Protein AF-A0A934HJG0-F1 (afdb_monomer)

Foldseek 3Di:
DPDPAPDKDWDLFDKDWDFQWIWGDDPPWIKIKGWPDDPRKTKDKAWPVVVCVVVVHPTIIIIIGIDDDPPDDDIDMDIDIGD

Nearest PDB structures (foldseek):
  8khv-assembly1_A  TM=6.096E-01  e=1.758E-01  Spirosoma fluviale
  8r75-assembly1_A  TM=5.301E-01  e=1.208E-01  Bacteroides thetaiotaomicron VPI-5482
  8r70-assembly1_B  TM=5.274E-01  e=1.275E-01  Bacteroides thetaiotaomicron VPI-5482
  8r75-assembly2_B  TM=5.276E-01  e=1.855E-01  Bacteroides thetaiotaomicron VPI-5482
  8r72-assembly1_B  TM=5.250E-01  e=2.299E-01  Bacteroides thetaiotaomicron VPI-5482

pLDDT: mean 88.43, std 12.9, range [39.69, 97.38]

Secondary structure (DSSP, 8-state):
---S-S-EE--SS-EEEETTEEEEE-SS-EEEEEEEESTT-EEEEEE-HHHHHHTT-SS--EEEEEEPPTT----EEEEEEE-

Sequence (83 aa):
SPLEIEEAFSPWFPVSAAGNTARIQGQQTSLELKVIEPAGAVFSATALKEACEANQHSDILTRLAVVLPLGTRRFVMHMIPVE

Structure (mmCIF, N/CA/C/O backbone):
data_AF-A0A934HJG0-F1
#
_entry.id   AF-A0A934HJG0-F1
#
loop_
_atom_site.group_PDB
_atom_site.id
_atom_site.type_symbol
_atom_site.label_atom_id
_atom_site.label_alt_id
_atom_site.label_comp_id
_atom_site.label_asym_id
_atom_site.label_entity_id
_atom_site.label_seq_id
_atom_site.pdbx_PDB_ins_code
_atom_site.Cartn_x
_atom_site.Cartn_y
_atom_site.Cartn_z
_atom_site.occupancy
_atom_site.B_iso_or_equiv
_atom_site.auth_seq_id
_atom_site.auth_comp_id
_atom_site.auth_asym_id
_atom_site.auth_atom_id
_atom_site.pdbx_PDB_model_num
ATOM 1 N N . SER A 1 1 ? 13.764 3.400 20.160 1.00 40.78 1 SER A N 1
ATOM 2 C CA . SER A 1 1 ? 13.560 3.812 18.760 1.00 40.78 1 SER A CA 1
ATOM 3 C C . SER A 1 1 ? 12.633 2.812 18.097 1.00 40.78 1 SER A C 1
ATOM 5 O O . SER A 1 1 ? 12.779 1.636 18.422 1.00 40.78 1 SER A O 1
ATOM 7 N N . PRO A 1 2 ? 11.654 3.221 17.272 1.00 39.69 2 PRO A N 1
ATOM 8 C CA . PRO A 1 2 ? 10.831 2.261 16.539 1.00 39.69 2 PRO A CA 1
ATOM 9 C C . PRO A 1 2 ? 11.751 1.428 15.635 1.00 39.69 2 PRO A C 1
ATOM 11 O O . PRO A 1 2 ? 12.698 1.979 15.075 1.00 39.69 2 PRO A O 1
ATOM 14 N N . LEU A 1 3 ? 11.533 0.114 15.555 1.00 42.75 3 LEU A N 1
ATOM 15 C CA . LEU A 1 3 ? 12.279 -0.750 14.636 1.00 42.75 3 LEU A CA 1
ATOM 16 C C . LEU A 1 3 ? 11.852 -0.416 13.204 1.00 42.75 3 LEU A C 1
ATOM 18 O O . LEU A 1 3 ? 10.665 -0.246 12.937 1.00 42.75 3 LEU A O 1
ATOM 22 N N . GLU A 1 4 ? 12.834 -0.252 12.320 1.00 55.34 4 GLU A N 1
ATOM 23 C CA . GLU A 1 4 ? 12.681 0.559 11.109 1.00 55.34 4 GLU A CA 1
ATOM 24 C C . GLU A 1 4 ? 11.851 -0.091 9.994 1.00 55.34 4 GLU A C 1
ATOM 26 O O . GLU A 1 4 ? 11.497 0.631 9.080 1.00 55.34 4 GLU A O 1
ATOM 31 N N . ILE A 1 5 ? 11.525 -1.390 10.072 1.00 54.72 5 ILE A N 1
ATOM 32 C CA . ILE A 1 5 ? 10.470 -2.141 9.346 1.00 54.72 5 ILE A CA 1
ATOM 33 C C . ILE A 1 5 ? 10.684 -3.633 9.690 1.00 54.72 5 ILE A C 1
ATOM 35 O O . ILE A 1 5 ? 11.791 -4.133 9.508 1.00 54.72 5 ILE A O 1
ATOM 39 N N . GLU A 1 6 ? 9.659 -4.360 10.158 1.00 57.19 6 GLU A N 1
ATOM 40 C CA . GLU A 1 6 ? 9.711 -5.839 10.270 1.00 57.19 6 GLU A CA 1
ATOM 41 C C . GLU A 1 6 ? 9.060 -6.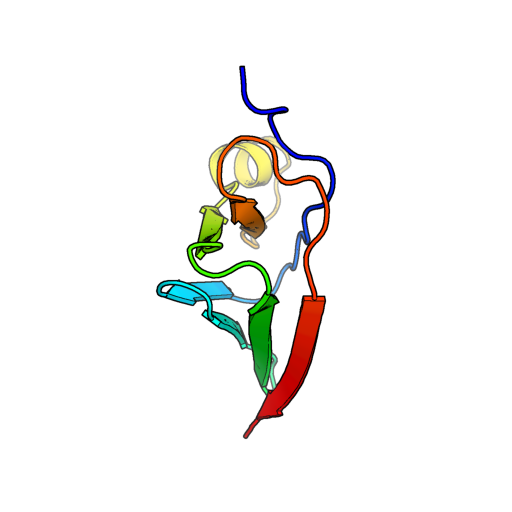541 9.059 1.00 57.19 6 GLU A C 1
ATOM 43 O O . GLU A 1 6 ? 9.488 -7.634 8.701 1.00 57.19 6 GLU A O 1
ATOM 48 N N . GLU A 1 7 ? 8.109 -5.905 8.357 1.00 59.34 7 GLU A N 1
ATOM 49 C CA . GLU A 1 7 ? 7.434 -6.471 7.175 1.00 59.34 7 GLU A CA 1
ATOM 50 C C . GLU A 1 7 ? 7.063 -5.372 6.160 1.00 59.34 7 GLU A C 1
ATOM 52 O O . GLU A 1 7 ? 6.489 -4.341 6.520 1.00 59.34 7 GLU A O 1
ATOM 57 N N . ALA A 1 8 ? 7.394 -5.575 4.880 1.00 68.44 8 ALA A N 1
ATOM 58 C CA . ALA A 1 8 ? 7.018 -4.681 3.784 1.00 68.44 8 ALA A CA 1
ATOM 59 C C . ALA A 1 8 ? 6.685 -5.473 2.514 1.00 68.44 8 ALA A C 1
ATOM 61 O O . ALA A 1 8 ? 7.322 -6.484 2.216 1.00 68.44 8 ALA A O 1
ATOM 62 N N . PHE A 1 9 ? 5.723 -4.974 1.739 1.00 75.00 9 PHE A N 1
ATOM 63 C CA . PHE A 1 9 ? 5.397 -5.492 0.413 1.00 75.00 9 PHE A CA 1
ATOM 64 C C . PHE A 1 9 ? 6.070 -4.626 -0.649 1.00 75.00 9 PHE A C 1
ATOM 66 O O . PHE A 1 9 ? 6.028 -3.400 -0.566 1.00 75.00 9 PHE A O 1
ATOM 73 N N . SER A 1 10 ? 6.650 -5.261 -1.666 1.00 78.06 10 SER A N 1
ATOM 74 C CA . SER A 1 10 ? 7.290 -4.564 -2.787 1.00 78.06 10 SER A CA 1
ATOM 75 C C . SER A 1 10 ? 6.633 -4.958 -4.113 1.00 78.06 10 SER A C 1
ATOM 77 O O . SER A 1 10 ? 7.180 -5.789 -4.839 1.00 78.06 10 SER A O 1
ATOM 79 N N . PRO A 1 11 ? 5.425 -4.452 -4.420 1.00 76.75 11 PRO A N 1
ATOM 80 C CA . PRO A 1 11 ? 4.779 -4.707 -5.700 1.00 76.75 11 PRO A CA 1
ATOM 81 C C . PRO A 1 11 ? 5.389 -3.866 -6.829 1.00 76.75 11 PRO A C 1
ATOM 83 O O . PRO A 1 11 ? 5.745 -2.700 -6.650 1.00 76.75 11 PRO A O 1
ATOM 86 N N . TRP A 1 12 ? 5.418 -4.459 -8.021 1.00 85.56 12 TRP A N 1
ATOM 87 C CA . TRP A 1 12 ? 5.700 -3.771 -9.289 1.00 85.56 12 TRP A CA 1
ATOM 88 C C . TRP A 1 12 ? 4.474 -3.050 -9.867 1.00 85.56 12 TRP A C 1
ATOM 90 O O . TRP A 1 12 ? 4.566 -2.349 -10.868 1.00 85.56 12 TRP A O 1
ATOM 100 N N . PHE A 1 13 ? 3.311 -3.234 -9.243 1.00 90.12 13 PHE A N 1
ATOM 101 C CA . PHE A 1 13 ? 2.079 -2.545 -9.599 1.00 90.12 13 PHE A CA 1
ATOM 102 C C . PHE A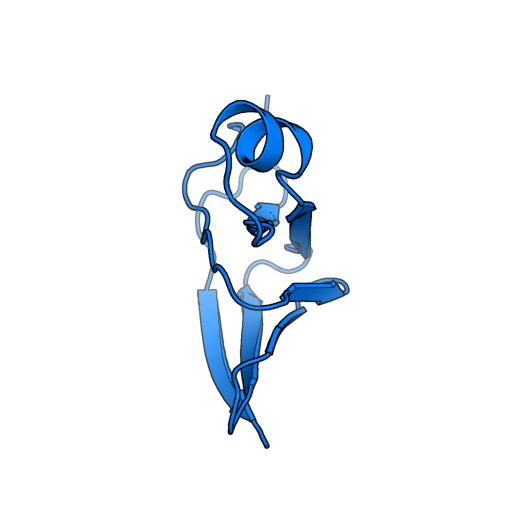 1 13 ? 1.997 -1.177 -8.913 1.00 90.12 13 PHE A C 1
ATOM 104 O O . PHE A 1 13 ? 2.555 -1.017 -7.824 1.00 90.12 13 PHE A O 1
ATOM 111 N N . PRO A 1 14 ? 1.262 -0.205 -9.486 1.00 91.94 14 PRO A N 1
ATOM 112 C CA . PRO A 1 14 ? 1.027 1.074 -8.832 1.00 91.94 14 PRO A CA 1
ATOM 113 C C . PRO A 1 14 ? 0.396 0.895 -7.448 1.00 91.94 14 PRO A C 1
ATOM 115 O O . PRO A 1 14 ? -0.559 0.131 -7.280 1.00 91.94 14 PRO A O 1
ATOM 118 N N . VAL A 1 15 ? 0.917 1.632 -6.467 1.00 94.31 15 VAL A N 1
ATOM 119 C CA . VAL A 1 15 ? 0.427 1.625 -5.085 1.00 94.31 15 VAL A CA 1
ATOM 120 C C . VAL A 1 15 ? 0.085 3.038 -4.647 1.00 94.31 15 VAL A C 1
ATOM 122 O O . VAL A 1 15 ? 0.855 3.970 -4.868 1.00 94.31 15 VAL A O 1
ATOM 125 N N . SER A 1 16 ? -1.040 3.183 -3.956 1.00 95.00 16 SER A N 1
ATOM 126 C CA . SER A 1 16 ? -1.402 4.399 -3.226 1.00 95.00 16 SER A CA 1
ATOM 127 C C . SER A 1 16 ? -1.729 4.063 -1.774 1.00 95.00 16 SER A C 1
ATOM 129 O O . SER A 1 16 ? -2.351 3.034 -1.518 1.00 95.00 16 SER A O 1
ATOM 131 N N . ALA A 1 17 ? -1.361 4.931 -0.833 1.00 95.88 17 ALA A N 1
ATOM 132 C CA . ALA A 1 17 ? -1.661 4.779 0.589 1.00 95.88 17 ALA A CA 1
ATOM 133 C C . ALA A 1 17 ? -2.336 6.044 1.139 1.00 95.88 17 ALA A C 1
ATOM 135 O O . ALA A 1 17 ? -1.921 7.159 0.826 1.00 95.88 17 ALA A O 1
ATOM 136 N N . ALA A 1 18 ? -3.364 5.862 1.967 1.00 96.62 18 ALA A N 1
ATOM 137 C CA . ALA A 1 18 ? -4.084 6.923 2.659 1.00 96.62 18 ALA A CA 1
ATOM 138 C C . ALA A 1 18 ? -4.494 6.443 4.060 1.00 96.62 18 ALA A C 1
ATOM 140 O O . ALA A 1 18 ? -5.386 5.606 4.221 1.00 96.62 18 ALA A O 1
ATOM 141 N N . GLY A 1 19 ? -3.835 6.977 5.092 1.00 96.50 19 GLY A N 1
ATOM 142 C CA . GLY A 1 19 ? -4.084 6.575 6.477 1.00 96.50 19 GLY A CA 1
ATOM 143 C C . GLY A 1 19 ? -3.866 5.074 6.672 1.00 96.50 19 GLY A C 1
ATOM 144 O O . GLY A 1 19 ? -2.813 4.551 6.325 1.00 96.50 19 GLY A O 1
ATOM 145 N N . ASN A 1 20 ? -4.861 4.370 7.211 1.00 96.56 20 ASN A N 1
ATOM 146 C CA . ASN A 1 20 ? -4.806 2.924 7.453 1.00 96.56 20 ASN A CA 1
ATOM 147 C C . ASN A 1 20 ? -5.20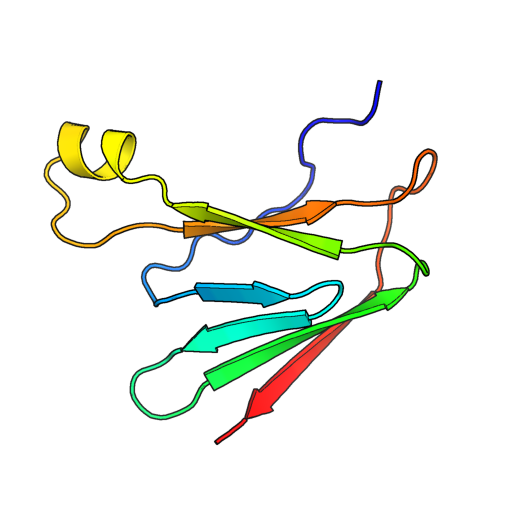5 2.063 6.242 1.00 96.56 20 ASN A C 1
ATOM 149 O O . ASN A 1 20 ? -5.396 0.858 6.402 1.00 96.56 20 ASN A O 1
ATOM 153 N N . THR A 1 21 ? -5.371 2.663 5.062 1.00 97.38 21 THR A N 1
ATOM 154 C CA . THR A 1 21 ? -5.762 1.962 3.834 1.00 97.38 21 THR A CA 1
ATOM 155 C C . THR A 1 21 ? -4.694 2.138 2.757 1.00 97.38 21 THR A C 1
ATOM 157 O O . THR A 1 21 ? -4.137 3.223 2.592 1.00 97.38 21 THR A O 1
ATOM 160 N N . ALA A 1 22 ? -4.404 1.078 2.014 1.00 97.25 22 ALA A N 1
ATOM 161 C CA . ALA A 1 22 ? -3.580 1.112 0.816 1.00 97.25 22 ALA A CA 1
ATOM 162 C C . ALA A 1 22 ? -4.273 0.359 -0.320 1.00 97.25 22 ALA A C 1
ATOM 164 O O . ALA A 1 22 ? -5.040 -0.570 -0.086 1.00 97.25 22 ALA A O 1
ATOM 165 N N . ARG A 1 23 ? -4.000 0.756 -1.559 1.00 96.75 23 ARG A N 1
ATOM 166 C CA . ARG A 1 23 ? -4.540 0.128 -2.766 1.00 96.75 23 ARG A CA 1
ATOM 167 C C . ARG A 1 23 ? -3.391 -0.237 -3.688 1.00 96.75 23 ARG A C 1
ATOM 169 O O . ARG A 1 23 ? -2.544 0.608 -3.970 1.00 96.75 23 ARG A O 1
ATOM 176 N N . ILE A 1 24 ? -3.386 -1.482 -4.152 1.00 95.44 24 ILE A N 1
ATOM 177 C CA . ILE A 1 24 ? -2.494 -1.979 -5.200 1.00 95.44 24 ILE A CA 1
ATOM 178 C C . ILE A 1 24 ? -3.335 -2.143 -6.465 1.00 95.44 24 ILE A C 1
ATOM 180 O O . ILE A 1 24 ? -4.286 -2.926 -6.481 1.00 95.44 24 ILE A O 1
ATOM 184 N N . GLN A 1 25 ? -3.009 -1.392 -7.514 1.00 94.44 25 GLN A N 1
ATOM 185 C CA . GLN A 1 25 ? -3.764 -1.392 -8.764 1.00 94.44 25 GLN A CA 1
ATOM 186 C C . GLN A 1 25 ? -3.240 -2.487 -9.702 1.00 94.44 25 GLN A C 1
ATOM 188 O O . GLN A 1 25 ? -2.204 -2.326 -10.343 1.00 94.44 25 GLN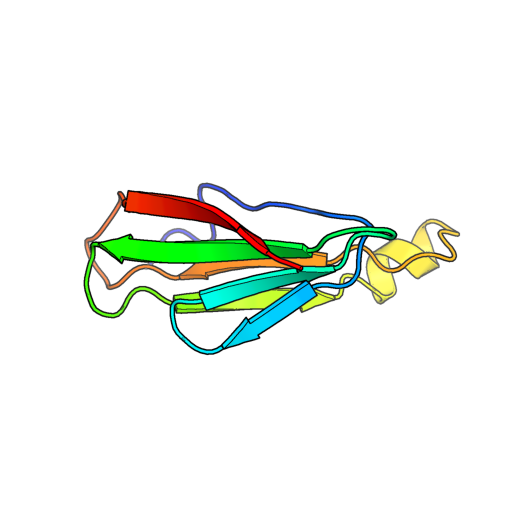 A O 1
ATOM 193 N N . GLY A 1 26 ? -3.963 -3.601 -9.802 1.00 90.94 26 GLY A N 1
ATOM 194 C CA . GLY A 1 26 ? -3.728 -4.603 -10.838 1.00 90.94 26 GLY A CA 1
ATOM 195 C C . GLY A 1 26 ? -4.340 -4.197 -12.184 1.00 90.94 26 GLY A C 1
ATOM 196 O O . GLY A 1 26 ? -5.024 -3.179 -12.304 1.00 90.94 26 GLY A O 1
ATOM 197 N N . GLN A 1 27 ? -4.108 -5.020 -13.210 1.00 90.00 27 GLN A N 1
ATOM 198 C CA . GLN A 1 27 ? -4.598 -4.754 -14.572 1.00 90.00 27 GLN A CA 1
ATOM 199 C C . GLN A 1 27 ? -6.120 -4.917 -14.718 1.00 90.00 27 GLN A C 1
ATOM 201 O O . GLN A 1 27 ? -6.725 -4.246 -15.545 1.00 90.00 27 GLN A O 1
ATOM 206 N N . GLN A 1 28 ? -6.731 -5.818 -13.941 1.00 91.44 28 GLN A N 1
ATOM 207 C CA . GLN A 1 28 ? -8.159 -6.165 -14.044 1.00 91.44 28 GLN A CA 1
ATOM 208 C C . GLN A 1 28 ? -8.944 -5.896 -12.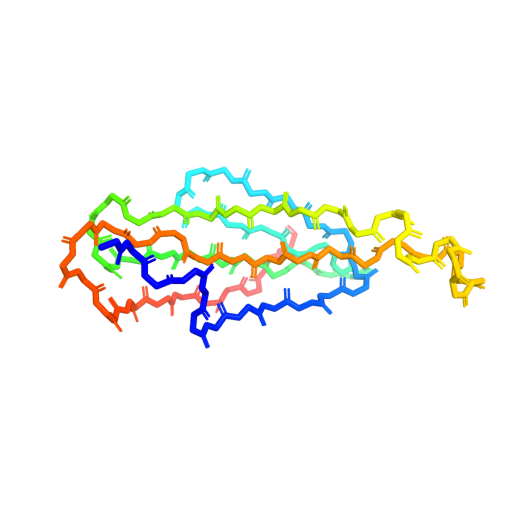758 1.00 91.44 28 GLN A C 1
ATOM 210 O O . GLN A 1 28 ? -10.151 -5.711 -12.800 1.00 91.44 28 GLN A O 1
ATOM 215 N N . THR A 1 29 ? -8.264 -5.898 -11.617 1.00 93.44 29 THR A N 1
ATOM 216 C CA . THR A 1 29 ? -8.844 -5.671 -10.293 1.00 93.44 29 THR A CA 1
ATOM 217 C C . THR A 1 29 ? -7.801 -4.971 -9.437 1.00 93.44 29 THR A C 1
ATOM 219 O O . THR A 1 29 ? -6.603 -5.014 -9.736 1.00 93.44 29 THR A O 1
ATOM 222 N N . SER A 1 30 ? -8.239 -4.310 -8.376 1.00 95.06 30 SER A N 1
ATOM 223 C CA . SER A 1 30 ? -7.348 -3.799 -7.345 1.00 95.06 30 SER A CA 1
ATOM 224 C C . SER A 1 30 ? -7.412 -4.659 -6.099 1.00 95.06 30 SER A C 1
ATOM 226 O O . SER A 1 30 ? -8.425 -5.280 -5.797 1.00 95.06 30 SER A O 1
ATOM 228 N N . LEU A 1 31 ? -6.330 -4.642 -5.333 1.00 95.69 31 LEU A N 1
ATOM 229 C CA . LEU A 1 31 ? -6.335 -5.153 -3.974 1.00 95.69 31 LEU A CA 1
ATOM 230 C C . LEU A 1 31 ? -6.370 -3.966 -3.017 1.00 95.69 31 LEU A C 1
ATOM 232 O O . LEU A 1 31 ? -5.453 -3.142 -3.023 1.00 95.69 31 LEU A O 1
ATOM 236 N N . GLU A 1 32 ? -7.417 -3.877 -2.205 1.00 97.19 32 GLU A N 1
ATOM 237 C CA . GLU A 1 32 ? -7.458 -2.968 -1.066 1.00 97.19 32 GLU A CA 1
ATOM 238 C C . GLU A 1 32 ? -6.902 -3.677 0.172 1.00 97.19 32 GLU A C 1
ATOM 240 O O . GLU A 1 32 ? -7.265 -4.810 0.495 1.00 97.19 32 GLU A O 1
ATOM 245 N N . LEU A 1 33 ? -6.003 -2.993 0.867 1.00 96.56 33 LEU A N 1
ATOM 246 C CA . LEU A 1 33 ? -5.396 -3.408 2.118 1.00 96.56 33 LEU A CA 1
ATOM 247 C C . LEU A 1 33 ? -5.842 -2.439 3.202 1.00 96.56 33 LEU A C 1
ATOM 249 O O . LEU A 1 33 ? -5.681 -1.228 3.051 1.00 96.56 33 LEU A O 1
ATOM 253 N N . LYS A 1 34 ? -6.359 -2.955 4.314 1.00 97.38 34 LYS A N 1
ATOM 254 C CA . LYS A 1 34 ? -6.819 -2.124 5.428 1.00 97.38 34 LYS A CA 1
ATOM 255 C C . LYS A 1 34 ? -6.301 -2.655 6.751 1.00 97.38 34 LYS A C 1
ATOM 257 O O . LYS A 1 34 ? -6.612 -3.787 7.122 1.00 97.38 34 LYS A O 1
ATOM 262 N N . VAL A 1 35 ? -5.550 -1.833 7.479 1.00 96.06 35 VAL A N 1
ATOM 263 C CA . VAL A 1 35 ? -5.156 -2.149 8.856 1.00 96.06 35 VAL A CA 1
ATOM 264 C C . VAL A 1 35 ? -6.346 -1.886 9.773 1.00 96.06 35 VAL A C 1
ATOM 266 O O . VAL A 1 35 ? -6.882 -0.775 9.822 1.00 96.06 35 VAL A O 1
ATOM 269 N N . ILE A 1 36 ? -6.780 -2.934 10.467 1.00 97.25 36 ILE A N 1
ATOM 270 C CA . ILE A 1 36 ? -7.931 -2.922 11.373 1.00 97.25 36 ILE A CA 1
ATOM 271 C C . ILE A 1 36 ? -7.474 -2.593 12.794 1.00 97.25 36 ILE A C 1
ATOM 273 O O . ILE A 1 36 ? -8.064 -1.742 13.454 1.00 97.25 36 ILE A O 1
ATOM 277 N N . GLU A 1 37 ? -6.379 -3.216 13.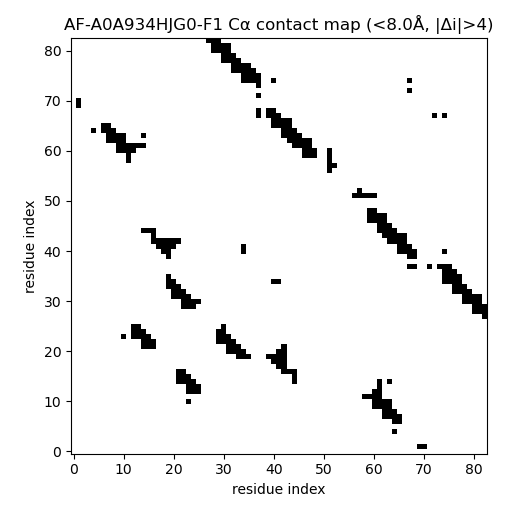229 1.00 94.62 37 GLU A N 1
ATOM 278 C CA . GLU A 1 37 ? -5.756 -2.991 14.533 1.00 94.62 37 GLU A CA 1
ATOM 279 C C . GLU A 1 37 ? -4.225 -2.990 14.397 1.00 94.62 37 GLU A C 1
ATOM 281 O O . GLU A 1 37 ? -3.701 -3.719 13.554 1.00 94.62 37 GLU A O 1
ATOM 286 N N . PRO A 1 38 ? -3.487 -2.224 15.219 1.00 94.50 38 PRO A N 1
ATOM 287 C CA . PRO A 1 38 ? -3.986 -1.299 16.236 1.00 94.50 38 PRO A CA 1
ATOM 288 C C . PRO A 1 38 ? -4.547 -0.010 15.615 1.00 94.50 38 PRO A C 1
ATOM 290 O O . PRO A 1 38 ? -4.192 0.380 14.501 1.00 94.50 38 PRO A O 1
ATOM 293 N N . ALA A 1 39 ? -5.380 0.702 16.373 1.00 93.69 39 ALA A N 1
ATOM 294 C CA . ALA A 1 39 ? -5.770 2.058 16.006 1.00 93.69 39 ALA A CA 1
ATOM 295 C C . ALA A 1 39 ? -4.531 2.966 15.892 1.00 93.69 39 ALA A C 1
ATOM 297 O O . ALA A 1 39 ? -3.607 2.884 16.702 1.00 93.69 39 ALA A O 1
ATOM 298 N N . GLY A 1 40 ? -4.515 3.839 14.884 1.00 91.88 40 GLY A N 1
ATOM 299 C CA . GLY A 1 40 ? -3.389 4.736 14.612 1.00 91.88 40 GLY A CA 1
ATOM 300 C C . GLY A 1 40 ? -2.254 4.116 13.792 1.00 91.88 40 GLY A C 1
ATOM 301 O O . GLY A 1 40 ? -1.316 4.833 13.455 1.00 91.88 40 GLY A O 1
ATOM 302 N N . ALA A 1 41 ? -2.332 2.829 13.432 1.00 94.81 41 ALA A N 1
ATOM 303 C CA . ALA A 1 41 ? -1.465 2.277 12.398 1.00 94.81 41 ALA A CA 1
ATOM 304 C C . ALA A 1 41 ? -1.830 2.854 11.022 1.00 94.81 41 ALA A C 1
ATOM 306 O O . ALA A 1 41 ? -3.008 2.972 10.675 1.00 94.81 41 ALA A O 1
ATOM 307 N N . VAL A 1 42 ? -0.812 3.206 10.239 1.00 95.69 42 VAL A N 1
ATOM 308 C CA . VAL A 1 42 ? -0.968 3.804 8.906 1.00 95.69 42 VAL A CA 1
ATOM 309 C C . VAL A 1 42 ? -0.045 3.136 7.899 1.00 95.69 42 VAL A C 1
ATOM 311 O O . VAL A 1 42 ? 0.975 2.562 8.268 1.00 95.69 42 VAL A O 1
ATOM 314 N N . PHE A 1 43 ? -0.377 3.224 6.618 1.00 95.12 43 PHE A N 1
ATOM 315 C CA . PHE A 1 43 ? 0.512 2.812 5.544 1.00 95.12 43 PHE A CA 1
ATOM 316 C C . PHE A 1 43 ? 1.455 3.944 5.137 1.00 95.12 43 PHE A C 1
ATOM 318 O O . PHE A 1 43 ? 1.070 5.110 5.071 1.00 95.12 43 PHE A O 1
ATOM 325 N N . SER A 1 44 ? 2.682 3.565 4.798 1.00 93.94 44 SER A N 1
ATOM 326 C CA . SER A 1 44 ? 3.652 4.391 4.086 1.00 93.94 44 SER A CA 1
ATOM 327 C C . SER A 1 44 ? 3.992 3.721 2.758 1.00 93.94 44 SER A C 1
ATOM 329 O O . SER A 1 44 ? 4.239 2.514 2.725 1.00 93.94 44 SER A O 1
ATOM 331 N N . ALA A 1 45 ? 3.993 4.491 1.671 1.00 93.81 45 ALA A N 1
ATOM 332 C CA . ALA A 1 45 ? 4.342 4.024 0.336 1.00 93.81 45 ALA A CA 1
ATOM 333 C C . ALA A 1 45 ? 5.508 4.856 -0.209 1.00 93.81 45 ALA A C 1
ATOM 335 O O . ALA A 1 45 ? 5.374 6.063 -0.409 1.00 93.81 45 ALA A O 1
ATOM 336 N N . THR A 1 46 ? 6.641 4.203 -0.465 1.00 93.31 46 THR A N 1
ATOM 337 C CA . THR A 1 46 ? 7.863 4.851 -0.955 1.00 93.31 46 THR A CA 1
ATOM 338 C C . THR A 1 46 ? 8.263 4.263 -2.299 1.00 93.31 46 THR A C 1
ATOM 340 O O . THR A 1 46 ? 8.638 3.094 -2.384 1.00 93.31 46 THR A O 1
ATOM 343 N N . ALA A 1 47 ? 8.215 5.077 -3.353 1.00 92.19 47 ALA A N 1
ATOM 344 C CA . ALA A 1 47 ? 8.736 4.703 -4.662 1.00 92.19 47 ALA A CA 1
ATOM 345 C C . ALA A 1 47 ? 10.267 4.578 -4.609 1.00 92.19 47 ALA A C 1
ATOM 347 O O . ALA A 1 47 ? 10.962 5.516 -4.224 1.00 92.19 47 ALA A O 1
ATOM 348 N N . LEU A 1 48 ? 10.803 3.437 -5.032 1.00 92.50 48 LEU A N 1
ATOM 349 C CA . LEU A 1 48 ? 12.239 3.145 -5.036 1.00 92.50 48 LEU A CA 1
ATOM 350 C C . LEU A 1 48 ? 12.883 3.522 -6.378 1.00 92.50 48 LEU A C 1
ATOM 352 O O . LEU A 1 48 ? 13.668 2.762 -6.938 1.00 92.50 48 LEU A O 1
ATOM 356 N N . LYS A 1 49 ? 12.532 4.701 -6.904 1.00 92.00 49 LYS A N 1
ATOM 357 C CA . LYS A 1 49 ? 12.886 5.137 -8.263 1.00 92.00 49 LYS A CA 1
ATOM 358 C C . LYS A 1 49 ? 14.395 5.101 -8.524 1.00 92.00 49 LYS A C 1
ATOM 360 O O . LYS A 1 49 ? 14.820 4.479 -9.489 1.00 92.00 49 LYS A O 1
ATOM 365 N N . GLU A 1 50 ? 15.191 5.691 -7.636 1.00 91.12 50 GLU A N 1
ATOM 366 C CA . GLU A 1 50 ? 16.655 5.742 -7.778 1.00 91.12 50 GLU A CA 1
ATOM 367 C C . GLU A 1 50 ? 17.279 4.338 -7.813 1.00 91.12 50 GLU A C 1
ATOM 369 O O . GLU A 1 50 ? 18.176 4.063 -8.608 1.00 91.12 50 GLU A O 1
ATOM 374 N N . ALA A 1 51 ? 16.767 3.419 -6.987 1.00 89.69 51 ALA A N 1
ATOM 375 C CA . ALA A 1 51 ? 17.233 2.037 -6.965 1.00 89.69 51 ALA A CA 1
ATOM 376 C C . ALA A 1 51 ? 16.842 1.285 -8.248 1.00 89.69 51 ALA A C 1
ATOM 378 O O . ALA A 1 51 ? 17.658 0.537 -8.781 1.00 89.69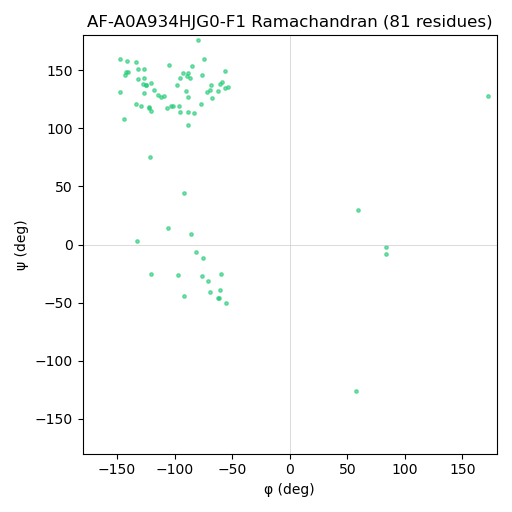 51 ALA A O 1
ATOM 379 N N . CYS A 1 52 ? 15.627 1.488 -8.766 1.00 91.94 52 CYS A N 1
ATOM 380 C CA . CYS A 1 52 ? 15.197 0.913 -10.043 1.00 91.94 52 CYS A CA 1
ATOM 381 C C . CYS A 1 52 ? 16.054 1.426 -11.209 1.00 91.94 52 CYS A C 1
ATOM 383 O O . CYS A 1 52 ? 16.545 0.621 -11.999 1.00 91.94 52 CYS A O 1
ATOM 385 N N . GLU A 1 53 ? 16.305 2.736 -11.273 1.00 92.38 53 GLU A N 1
ATOM 386 C CA . GLU A 1 53 ? 17.135 3.363 -12.309 1.00 92.38 53 GLU A CA 1
ATOM 387 C C . GLU A 1 53 ? 18.579 2.842 -12.282 1.00 92.38 53 GLU A C 1
ATOM 389 O O . GLU A 1 53 ? 19.110 2.448 -13.322 1.00 92.38 53 GLU A O 1
ATOM 394 N N . ALA A 1 54 ? 19.193 2.748 -11.097 1.00 93.62 54 ALA A N 1
ATOM 395 C CA . ALA A 1 54 ? 20.545 2.205 -10.932 1.00 93.62 54 ALA A CA 1
ATOM 396 C C . ALA A 1 54 ? 20.673 0.744 -11.404 1.00 93.62 54 ALA A C 1
ATOM 398 O O . ALA A 1 54 ? 21.759 0.309 -11.788 1.00 93.62 54 ALA A O 1
ATOM 399 N N . ASN A 1 55 ? 19.565 -0.001 -11.401 1.00 91.44 55 ASN A N 1
ATOM 400 C CA . ASN A 1 55 ? 19.492 -1.401 -11.815 1.00 91.44 55 ASN A CA 1
ATOM 401 C C . ASN A 1 55 ? 18.821 -1.592 -13.187 1.00 91.44 55 ASN A C 1
ATOM 403 O O . ASN A 1 55 ? 18.474 -2.713 -13.542 1.00 91.44 55 ASN A O 1
ATOM 407 N N . GLN A 1 56 ? 18.657 -0.520 -13.973 1.00 91.38 56 GLN A N 1
ATOM 408 C CA . GLN A 1 56 ? 18.104 -0.564 -15.335 1.00 91.38 56 GLN A CA 1
ATOM 409 C C . GLN A 1 56 ? 16.680 -1.147 -15.420 1.00 91.38 56 GLN A C 1
ATOM 411 O O . GLN A 1 56 ? 16.289 -1.713 -16.441 1.00 91.38 56 GLN A O 1
ATOM 416 N N . HIS A 1 57 ? 15.881 -0.986 -14.364 1.00 89.44 57 HIS A N 1
ATOM 417 C CA . HIS A 1 57 ? 14.463 -1.329 -14.383 1.00 89.44 57 HIS A CA 1
ATOM 418 C C . HIS A 1 57 ? 13.632 -0.140 -14.872 1.00 89.44 57 HIS A C 1
ATOM 420 O O . HIS A 1 57 ? 13.731 0.960 -14.333 1.00 89.44 57 HIS A O 1
ATOM 426 N N . SER A 1 58 ? 12.794 -0.372 -15.886 1.00 84.25 58 SER A N 1
ATOM 427 C CA . SER A 1 58 ? 11.855 0.628 -16.413 1.00 84.25 58 SER A CA 1
ATOM 428 C C . SER A 1 58 ? 10.630 0.830 -15.521 1.00 84.25 58 SER A C 1
ATOM 430 O O . SER A 1 58 ? 10.041 1.909 -15.523 1.00 84.25 58 SER A O 1
ATOM 432 N N . ASP A 1 59 ? 10.254 -0.199 -14.762 1.00 87.50 59 ASP A N 1
ATOM 433 C CA . ASP A 1 59 ? 9.135 -0.155 -13.826 1.00 87.50 59 ASP A CA 1
ATOM 434 C C . ASP A 1 59 ? 9.587 0.332 -12.443 1.00 87.50 59 ASP A C 1
ATOM 436 O O . ASP A 1 59 ? 10.706 0.062 -11.997 1.00 87.50 59 ASP A O 1
ATOM 440 N N . ILE A 1 60 ? 8.698 1.039 -11.739 1.00 89.31 60 ILE A N 1
ATOM 441 C CA . ILE A 1 60 ? 8.978 1.587 -10.407 1.00 89.31 60 ILE A CA 1
ATOM 442 C C . ILE A 1 60 ? 8.469 0.622 -9.338 1.00 89.31 60 ILE A C 1
ATOM 444 O O . ILE A 1 60 ? 7.264 0.451 -9.153 1.00 89.31 60 ILE A O 1
ATOM 448 N N . LEU A 1 61 ? 9.398 0.053 -8.573 1.00 92.62 61 LEU A N 1
ATOM 449 C CA . LEU A 1 61 ? 9.085 -0.712 -7.373 1.00 92.62 61 LEU A CA 1
ATOM 450 C C . LEU A 1 61 ? 8.630 0.237 -6.261 1.00 92.62 61 LEU A C 1
ATOM 452 O O . LEU A 1 61 ? 9.311 1.220 -5.961 1.00 92.62 61 LEU A O 1
ATOM 456 N N . THR A 1 62 ? 7.512 -0.067 -5.606 1.00 92.25 62 THR A N 1
ATOM 457 C CA . THR A 1 62 ? 7.065 0.698 -4.433 1.00 92.25 62 THR A CA 1
ATOM 458 C C . THR A 1 62 ? 7.218 -0.141 -3.180 1.00 92.25 62 THR A C 1
ATOM 460 O O . THR A 1 62 ? 6.705 -1.249 -3.121 1.00 92.25 62 THR A O 1
ATOM 463 N N . ARG A 1 63 ? 7.888 0.385 -2.155 1.00 92.81 63 ARG A N 1
ATOM 464 C CA . ARG A 1 63 ? 7.891 -0.210 -0.818 1.00 92.81 63 ARG A CA 1
ATOM 465 C C . ARG A 1 63 ? 6.638 0.241 -0.078 1.00 92.81 63 ARG A C 1
ATOM 467 O O . ARG A 1 63 ? 6.523 1.418 0.253 1.00 92.81 63 ARG A O 1
ATOM 474 N N . LEU A 1 64 ? 5.736 -0.689 0.202 1.00 93.31 64 LEU A N 1
ATOM 475 C CA . LEU A 1 64 ? 4.565 -0.478 1.045 1.00 93.31 64 LEU A CA 1
ATOM 476 C C . LEU A 1 64 ? 4.830 -1.056 2.439 1.00 93.31 64 LEU A C 1
ATOM 478 O O . LEU A 1 64 ? 5.068 -2.255 2.580 1.00 93.31 64 LEU A O 1
ATOM 482 N N . ALA A 1 65 ? 4.783 -0.209 3.463 1.00 92.75 65 ALA A N 1
ATOM 483 C CA . ALA A 1 65 ? 5.038 -0.575 4.854 1.00 92.75 65 ALA A CA 1
ATOM 484 C C . ALA A 1 65 ? 3.885 -0.140 5.765 1.00 92.75 65 ALA A C 1
ATOM 486 O O . ALA A 1 65 ? 3.231 0.870 5.503 1.00 92.75 65 ALA A O 1
ATOM 487 N N . VAL A 1 66 ? 3.673 -0.870 6.862 1.00 93.06 66 VAL A N 1
ATOM 488 C CA . VAL A 1 66 ? 2.772 -0.452 7.945 1.00 93.06 66 VAL A CA 1
ATOM 489 C C . VAL A 1 66 ? 3.593 0.230 9.035 1.00 93.06 66 VAL A C 1
ATOM 491 O O . VAL A 1 66 ? 4.477 -0.373 9.639 1.00 93.06 66 VAL A O 1
ATOM 494 N N . VAL A 1 67 ? 3.288 1.493 9.306 1.00 93.56 67 VAL A N 1
ATOM 495 C CA . VAL A 1 67 ? 3.846 2.258 10.419 1.00 93.56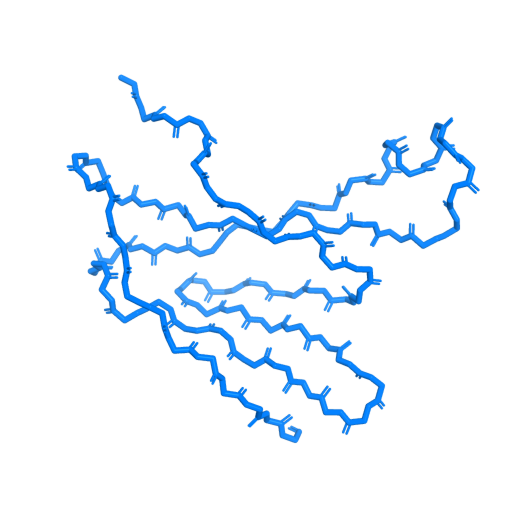 67 VAL A CA 1
ATOM 496 C C . VAL A 1 67 ? 2.965 2.030 11.639 1.00 93.56 67 VAL A C 1
ATOM 498 O O . VAL A 1 67 ? 1.798 2.426 11.663 1.00 93.56 67 VAL A O 1
ATOM 501 N N . LEU A 1 68 ? 3.527 1.372 12.653 1.00 93.12 68 LEU A N 1
ATOM 502 C CA . LEU A 1 68 ? 2.818 1.044 13.885 1.00 93.12 68 LEU A CA 1
ATOM 503 C C . LEU A 1 68 ? 3.006 2.126 14.959 1.00 93.12 68 LEU A C 1
ATOM 505 O O . LEU A 1 68 ? 4.087 2.715 15.060 1.00 93.12 68 LEU A O 1
ATOM 509 N N . PRO A 1 69 ? 1.998 2.350 15.822 1.00 91.38 69 PRO A N 1
ATOM 510 C CA . PRO A 1 69 ? 2.162 3.147 17.030 1.00 91.38 69 PRO A CA 1
ATOM 511 C C . PRO A 1 69 ? 3.278 2.604 17.932 1.00 91.38 69 PRO A C 1
ATOM 513 O O . PRO A 1 69 ? 3.513 1.392 18.005 1.00 91.38 69 PRO A O 1
ATOM 516 N N . LEU A 1 70 ? 3.932 3.501 18.675 1.00 88.88 70 LEU A N 1
ATOM 517 C CA . LEU A 1 70 ? 5.035 3.149 19.570 1.00 88.88 70 LEU A CA 1
ATOM 518 C C . LEU A 1 70 ? 4.631 2.042 20.557 1.00 88.88 70 LEU A C 1
ATOM 520 O O . LEU A 1 70 ? 3.566 2.087 21.165 1.00 88.88 70 LEU A O 1
ATOM 524 N N . GLY A 1 71 ? 5.510 1.055 20.730 1.00 89.25 71 GLY A N 1
ATOM 525 C CA . GLY A 1 71 ? 5.280 -0.080 21.628 1.00 89.25 71 GLY A CA 1
ATOM 526 C C . GLY A 1 71 ? 4.459 -1.216 21.011 1.00 89.25 71 GLY A C 1
ATOM 527 O O . GLY A 1 71 ? 4.406 -2.297 21.596 1.00 89.25 71 GLY A O 1
ATOM 528 N N . THR A 1 72 ? 3.891 -1.024 19.818 1.00 89.56 72 THR A N 1
ATOM 529 C CA . THR A 1 72 ? 3.179 -2.082 19.094 1.00 89.56 72 THR A CA 1
ATOM 530 C C . THR A 1 72 ? 4.133 -2.868 18.195 1.00 89.56 72 THR A C 1
ATOM 532 O O . THR A 1 72 ? 5.074 -2.310 17.637 1.00 89.56 72 THR A O 1
ATOM 535 N N . ARG A 1 73 ? 3.894 -4.178 18.066 1.00 87.75 73 ARG A N 1
ATOM 536 C CA . ARG A 1 73 ? 4.699 -5.105 17.242 1.00 87.75 73 ARG A CA 1
ATOM 537 C C . ARG A 1 73 ? 3.867 -6.019 16.344 1.00 87.75 73 ARG A C 1
ATOM 539 O O . ARG A 1 73 ? 4.387 -6.949 15.749 1.00 87.75 73 ARG A O 1
ATOM 546 N N . ARG A 1 74 ? 2.548 -5.845 16.344 1.00 89.56 74 ARG A N 1
ATOM 547 C CA . ARG A 1 74 ? 1.606 -6.694 15.611 1.00 89.56 74 ARG A CA 1
ATOM 548 C C . ARG A 1 74 ? 0.507 -5.821 15.048 1.00 89.56 74 ARG A C 1
ATOM 550 O O . ARG A 1 74 ? 0.137 -4.834 15.679 1.00 89.56 74 ARG A O 1
ATOM 557 N N . PHE A 1 75 ? -0.026 -6.219 13.909 1.00 92.00 75 PHE A N 1
ATOM 558 C CA . PHE A 1 75 ? -1.205 -5.607 13.326 1.00 92.00 75 PHE A CA 1
ATOM 559 C C . PHE A 1 75 ? -2.093 -6.681 12.709 1.00 92.00 75 PHE A C 1
ATOM 561 O O . PHE A 1 75 ? -1.640 -7.782 12.397 1.00 92.00 75 PHE A O 1
ATOM 568 N N . VAL A 1 76 ? -3.368 -6.348 12.558 1.00 94.81 76 VAL A N 1
ATOM 569 C CA . VAL A 1 76 ? -4.353 -7.149 11.837 1.00 94.81 76 VAL A CA 1
ATOM 570 C C . VAL A 1 76 ? -4.723 -6.382 10.582 1.00 94.81 76 VAL A C 1
ATOM 572 O O . VAL A 1 76 ? -5.098 -5.210 10.649 1.00 94.81 76 VAL A O 1
ATOM 575 N N . MET A 1 77 ? -4.620 -7.046 9.437 1.00 95.38 77 MET A N 1
ATOM 576 C CA . MET A 1 77 ? -4.921 -6.466 8.137 1.00 95.38 77 MET A CA 1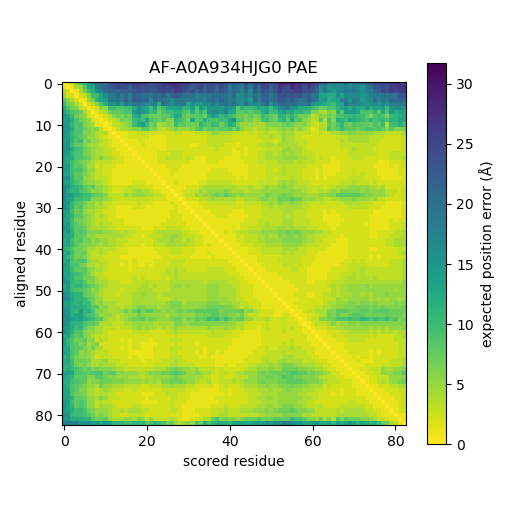
ATOM 577 C C . MET A 1 77 ? -5.958 -7.314 7.411 1.00 95.38 77 MET A C 1
ATOM 579 O O . MET A 1 77 ? -5.865 -8.540 7.386 1.00 95.38 77 MET A O 1
ATOM 583 N N . HIS A 1 78 ? -6.920 -6.647 6.783 1.00 97.00 78 HIS A N 1
ATOM 584 C CA . HIS A 1 78 ? -7.775 -7.256 5.773 1.00 97.00 78 HIS A CA 1
ATOM 585 C C . HIS A 1 78 ? -7.221 -6.975 4.379 1.00 97.00 78 HIS A C 1
ATOM 587 O O . HIS A 1 78 ? -6.721 -5.881 4.113 1.00 97.00 78 HIS A O 1
ATOM 593 N N . MET A 1 79 ? -7.351 -7.963 3.496 1.00 95.25 79 MET A N 1
ATOM 594 C CA . MET A 1 79 ? -7.029 -7.850 2.078 1.00 95.25 79 MET A CA 1
ATOM 595 C C . MET A 1 79 ? -8.282 -8.192 1.285 1.00 95.25 79 MET A C 1
ATOM 597 O O . MET A 1 79 ? -8.813 -9.295 1.421 1.00 95.25 79 MET A O 1
ATOM 601 N N . ILE A 1 80 ? -8.776 -7.238 0.507 1.00 94.75 80 ILE A N 1
ATOM 602 C CA . ILE A 1 80 ? -10.076 -7.333 -0.152 1.00 94.75 80 ILE A CA 1
ATOM 603 C C . ILE A 1 80 ? -9.870 -7.011 -1.633 1.00 94.75 80 ILE A C 1
ATOM 605 O O . ILE A 1 80 ? -9.411 -5.913 -1.953 1.00 94.75 80 ILE A O 1
ATOM 609 N N . PRO A 1 81 ? -10.169 -7.942 -2.553 1.00 94.44 81 PRO A N 1
ATOM 610 C CA . PRO A 1 81 ? -10.263 -7.613 -3.967 1.00 94.44 81 PRO A CA 1
ATOM 611 C C . PRO A 1 81 ? -11.387 -6.597 -4.181 1.00 94.44 81 PRO A C 1
ATOM 613 O O . PRO A 1 81 ? -12.494 -6.786 -3.675 1.00 94.44 81 PRO A O 1
ATOM 616 N N . VAL A 1 82 ? -11.107 -5.531 -4.922 1.00 92.69 82 VAL A N 1
ATOM 617 C CA . VAL A 1 82 ? -12.078 -4.489 -5.266 1.00 92.69 82 VAL A CA 1
ATOM 618 C C . VAL A 1 82 ? -12.016 -4.203 -6.763 1.00 92.69 82 VAL A C 1
ATOM 620 O O . VAL A 1 82 ? -10.941 -4.243 -7.375 1.00 92.69 82 VAL A O 1
ATOM 623 N N . GLU A 1 83 ? -13.180 -3.957 -7.357 1.00 80.88 83 GLU A N 1
ATOM 624 C CA . GLU A 1 83 ? -13.308 -3.565 -8.767 1.00 80.88 83 GLU A CA 1
ATOM 625 C C . GLU A 1 83 ? -12.850 -2.112 -8.994 1.00 80.88 83 GLU A C 1
ATOM 627 O O . GLU A 1 83 ? -13.030 -1.246 -8.100 1.00 80.88 83 GLU A O 1
#

Solvent-accessible surface area (backbone atoms only — not comparable to full-atom values): 4919 Å² total; per-residue (Å²): 128,83,79,95,70,96,65,70,48,72,45,74,47,58,72,51,57,58,56,35,31,35,38,40,50,54,97,86,42,28,41,38,37,36,54,71,34,53,81,80,32,26,45,46,70,46,74,40,50,71,63,24,54,78,68,74,43,90,62,56,40,29,44,37,32,73,47,64,48,89,95,59,91,71,69,44,69,51,79,42,83,40,127

Mean predicted aligned error: 5.1 Å

Radius of gyration: 13.65 Å; Cα contacts (8 Å, |Δi|>4): 167; chains: 1; bounding box: 34×15×38 Å